Protein AF-A0A9D6XW25-F1 (afdb_monomer_lite)

pLDDT: mean 75.16, std 17.28, range [39.69, 95.62]

Secondary structure (DSSP, 8-state):
----PPPP-----HHHHHHHHHHHHHTT--HHHHHHHHHHHHHSPPPTTSPPPTTS---------SS-----HHHHHHHHHHHHS-HHHHHHHHTT--

Sequence (98 aa):
MTREINPFGLRMPPELRELLKREARLNGRSLNAELVARLRTGSDPPDANDPPPRGMRLRTTAVQPRNGWVPTDAERAMLTVFRKLPPEKQLALLTLFE

Structure (mmCIF, N/CA/C/O backbone):
data_AF-A0A9D6XW25-F1
#
_entry.id   AF-A0A9D6XW25-F1
#
loop_
_atom_site.group_PDB
_atom_site.id
_atom_site.type_symbol
_atom_site.label_atom_id
_atom_site.label_alt_id
_atom_site.label_comp_id
_atom_site.label_asym_id
_atom_site.label_entity_id
_atom_site.label_seq_id
_atom_site.pdbx_PDB_ins_code
_atom_site.Cartn_x
_atom_site.Cartn_y
_atom_site.Cartn_z
_atom_site.occupancy
_atom_site.B_iso_or_equiv
_atom_site.auth_seq_id
_atom_site.auth_comp_id
_atom_site.auth_asym_id
_atom_site.auth_atom_id
_atom_site.pdbx_PDB_model_num
ATOM 1 N N . MET A 1 1 ? -7.671 -21.144 19.624 1.00 39.69 1 MET A N 1
ATOM 2 C CA . MET A 1 1 ? -6.386 -20.603 20.116 1.00 39.69 1 MET A CA 1
ATOM 3 C C . MET A 1 1 ? -6.092 -19.303 19.370 1.00 39.69 1 MET A C 1
ATOM 5 O O . MET A 1 1 ? -5.498 -19.334 18.298 1.00 39.69 1 MET A O 1
ATOM 9 N N . THR A 1 2 ? -6.591 -18.170 19.862 1.00 54.84 2 THR A N 1
ATOM 10 C CA . THR A 1 2 ? -6.236 -16.835 19.353 1.00 54.84 2 THR A CA 1
ATOM 11 C C . THR A 1 2 ? -4.780 -16.575 19.717 1.00 54.84 2 THR A C 1
ATOM 13 O O . THR A 1 2 ? -4.465 -16.449 20.894 1.00 54.84 2 THR A O 1
ATOM 16 N N . ARG A 1 3 ? -3.870 -16.581 18.735 1.00 62.81 3 ARG A N 1
ATOM 17 C CA . ARG A 1 3 ? -2.469 -16.213 18.984 1.00 62.81 3 ARG A CA 1
ATOM 18 C C . ARG A 1 3 ? -2.462 -14.768 19.483 1.00 62.81 3 ARG A C 1
ATOM 20 O O . ARG A 1 3 ? -2.937 -13.887 18.769 1.00 62.81 3 ARG A O 1
ATOM 27 N N . GLU A 1 4 ? -1.972 -14.538 20.696 1.00 72.06 4 GLU A N 1
ATOM 28 C CA . GLU A 1 4 ? -1.750 -13.192 21.221 1.00 72.06 4 GLU A CA 1
ATOM 29 C C . GLU A 1 4 ? -0.612 -12.554 20.423 1.00 72.06 4 GLU A C 1
ATOM 31 O O . GLU A 1 4 ? 0.569 -12.803 20.649 1.00 72.06 4 GLU A O 1
ATOM 36 N N . ILE A 1 5 ? -0.977 -11.796 19.391 1.00 76.06 5 ILE A N 1
ATOM 37 C CA . ILE A 1 5 ? -0.022 -11.036 18.591 1.00 76.06 5 ILE A CA 1
ATOM 38 C C . ILE A 1 5 ? 0.258 -9.743 19.353 1.00 76.06 5 ILE A C 1
ATOM 40 O O . ILE A 1 5 ? -0.652 -8.939 19.559 1.00 76.06 5 ILE A O 1
ATOM 44 N N . ASN A 1 6 ? 1.514 -9.544 19.758 1.00 80.06 6 ASN A N 1
ATOM 45 C CA . ASN A 1 6 ? 1.934 -8.320 20.432 1.00 80.06 6 ASN A CA 1
ATOM 46 C C . ASN A 1 6 ? 1.668 -7.097 19.523 1.00 80.06 6 ASN A C 1
ATOM 48 O O . ASN A 1 6 ? 2.074 -7.123 18.354 1.00 80.06 6 ASN A O 1
ATOM 52 N N . PRO A 1 7 ? 0.997 -6.034 20.008 1.00 83.81 7 PRO A N 1
ATOM 53 C CA . PRO A 1 7 ? 0.747 -4.841 19.209 1.00 83.81 7 PRO A CA 1
ATOM 54 C C . PRO A 1 7 ? 2.043 -4.204 18.696 1.00 83.81 7 PRO A C 1
ATOM 56 O O . PRO A 1 7 ? 2.978 -3.953 19.454 1.00 83.81 7 PRO A O 1
ATOM 59 N N . PHE A 1 8 ? 2.084 -3.890 17.400 1.00 85.75 8 PHE A N 1
ATOM 60 C CA . PHE A 1 8 ? 3.211 -3.189 16.792 1.00 85.75 8 PHE A CA 1
ATOM 61 C C . PHE A 1 8 ? 2.972 -1.673 16.795 1.00 85.75 8 PHE A C 1
ATOM 63 O O . PHE A 1 8 ? 2.028 -1.175 16.175 1.00 85.75 8 PHE A O 1
ATOM 70 N N . GLY A 1 9 ? 3.832 -0.925 17.490 1.00 87.50 9 GLY A N 1
ATOM 71 C CA . GLY A 1 9 ? 3.772 0.536 17.548 1.00 87.50 9 GLY A CA 1
ATOM 72 C C . GLY A 1 9 ? 4.296 1.186 16.267 1.00 87.50 9 GLY A C 1
ATOM 73 O O . GLY A 1 9 ? 5.488 1.457 16.151 1.00 87.50 9 GLY A O 1
ATOM 74 N N . LEU A 1 10 ? 3.409 1.469 15.311 1.00 89.81 10 LEU A N 1
ATOM 75 C CA . LEU A 1 10 ? 3.773 2.109 14.045 1.00 89.81 10 LEU A CA 1
ATOM 76 C C . LEU A 1 10 ? 3.717 3.643 14.146 1.00 89.81 10 LEU A C 1
ATOM 78 O O . LEU A 1 10 ? 2.671 4.220 14.453 1.00 89.81 10 LEU A O 1
ATOM 82 N N . ARG A 1 11 ? 4.827 4.321 13.831 1.00 92.94 11 ARG A N 1
ATOM 83 C CA . ARG A 1 11 ? 4.865 5.786 13.689 1.00 92.94 11 ARG A CA 1
ATOM 84 C C . ARG A 1 11 ? 4.425 6.166 12.279 1.00 92.94 11 ARG A C 1
ATOM 86 O O . ARG A 1 11 ? 5.094 5.813 11.315 1.00 92.94 11 ARG A O 1
ATOM 93 N N . MET A 1 12 ? 3.312 6.885 12.163 1.00 90.62 12 MET A N 1
ATOM 94 C CA . MET A 1 12 ? 2.779 7.342 10.876 1.00 90.62 12 MET A CA 1
ATOM 95 C C . MET A 1 12 ? 2.511 8.846 10.895 1.00 90.62 12 MET A C 1
ATOM 97 O O . MET A 1 12 ? 1.992 9.343 11.900 1.00 90.62 12 MET A O 1
ATOM 101 N N . PRO A 1 13 ? 2.772 9.554 9.780 1.00 95.62 13 PRO A N 1
ATOM 102 C CA . PRO A 1 13 ? 2.232 10.889 9.564 1.00 95.62 13 PRO A CA 1
ATOM 103 C C . PRO A 1 13 ? 0.698 10.891 9.704 1.00 95.62 13 PRO A C 1
ATOM 105 O O . PRO A 1 13 ? 0.043 9.923 9.296 1.00 95.62 13 PRO A O 1
ATOM 108 N N . PRO A 1 14 ? 0.102 11.960 10.260 1.00 92.12 14 PRO A N 1
ATOM 109 C CA . PRO A 1 14 ? -1.333 12.004 10.542 1.00 92.12 14 PRO A CA 1
ATOM 110 C C . PRO A 1 14 ? -2.180 11.904 9.267 1.00 92.12 14 PRO A C 1
ATOM 112 O O . PRO A 1 14 ? -3.178 11.185 9.246 1.00 92.12 14 PRO A O 1
ATOM 115 N N . GLU A 1 15 ? -1.742 12.543 8.184 1.00 94.06 15 GLU A N 1
ATOM 116 C CA . GLU A 1 15 ? -2.434 12.529 6.891 1.00 94.06 15 GLU A CA 1
ATOM 117 C C . GLU A 1 15 ? -2.543 11.114 6.310 1.00 94.06 15 GLU A C 1
ATOM 119 O O . GLU A 1 15 ? -3.621 10.684 5.890 1.00 94.06 15 GLU A O 1
ATOM 124 N N . LEU A 1 16 ? -1.444 10.354 6.368 1.00 92.12 16 LEU A N 1
ATOM 125 C CA . LEU A 1 16 ? -1.395 8.972 5.895 1.00 92.12 16 LEU A CA 1
ATOM 126 C C . LEU A 1 16 ? -2.324 8.071 6.714 1.00 92.12 16 LEU A C 1
ATOM 128 O O . LEU A 1 16 ? -3.045 7.242 6.158 1.00 92.12 16 LEU A O 1
ATOM 132 N N . ARG A 1 17 ? -2.350 8.252 8.039 1.00 92.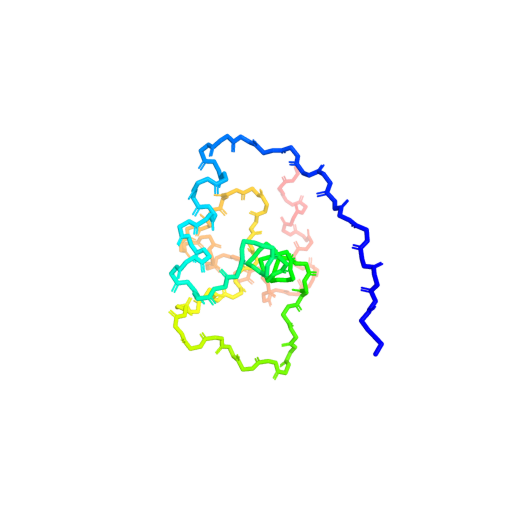44 17 ARG A N 1
ATOM 133 C CA . ARG A 1 17 ? -3.237 7.484 8.919 1.00 92.44 17 ARG A CA 1
ATOM 134 C C . ARG A 1 17 ? -4.710 7.717 8.579 1.00 92.44 17 ARG A C 1
ATOM 136 O O . ARG A 1 17 ? -5.482 6.760 8.567 1.00 92.44 17 ARG A O 1
ATOM 143 N N . GLU A 1 18 ? -5.107 8.959 8.315 1.00 95.19 18 GLU A N 1
ATOM 144 C CA . GLU A 1 18 ? -6.495 9.287 7.966 1.00 95.19 18 GLU A CA 1
ATOM 145 C C . GLU A 1 18 ? -6.889 8.795 6.571 1.00 95.19 18 GLU A C 1
ATOM 147 O O . GLU A 1 18 ? -8.021 8.351 6.365 1.00 95.19 18 GLU A O 1
ATOM 152 N N . LEU A 1 19 ? -5.960 8.811 5.615 1.00 93.19 19 LEU A N 1
ATOM 153 C CA . LEU A 1 19 ? -6.162 8.191 4.307 1.00 93.19 19 LEU A CA 1
ATOM 154 C C . LEU A 1 19 ? -6.429 6.683 4.453 1.00 93.19 19 LEU A C 1
ATOM 156 O O . LEU A 1 19 ? -7.477 6.207 4.021 1.00 93.19 19 LEU A O 1
ATOM 160 N N . LEU A 1 20 ? -5.571 5.968 5.186 1.00 92.81 20 LEU A N 1
ATOM 161 C CA . LEU A 1 20 ? -5.724 4.528 5.413 1.00 92.81 20 LEU A CA 1
ATOM 162 C C . LEU A 1 20 ? -7.001 4.176 6.185 1.00 92.81 20 LEU A C 1
ATOM 164 O O . LEU A 1 20 ? -7.644 3.170 5.897 1.00 92.81 20 LEU A O 1
ATOM 168 N N . LYS A 1 21 ? -7.410 5.002 7.157 1.00 93.94 21 LYS A N 1
ATOM 169 C CA . LYS A 1 21 ? -8.690 4.815 7.862 1.00 93.94 21 LYS A CA 1
ATOM 170 C C . LYS A 1 21 ? -9.884 4.939 6.923 1.00 93.94 21 LYS A C 1
ATOM 172 O O . LYS A 1 21 ? -10.832 4.167 7.059 1.00 93.94 21 LYS A O 1
ATOM 177 N N . ARG A 1 22 ? -9.867 5.916 6.011 1.00 94.94 22 ARG A N 1
ATOM 178 C CA . ARG A 1 22 ? -10.936 6.090 5.018 1.00 94.94 22 ARG A CA 1
ATOM 179 C C . ARG A 1 22 ? -11.022 4.876 4.106 1.00 94.94 22 ARG A C 1
ATOM 181 O O . ARG A 1 22 ? -12.102 4.320 3.956 1.00 94.94 22 ARG A O 1
ATOM 188 N N . GLU A 1 23 ? -9.893 4.417 3.586 1.00 92.31 23 GLU A N 1
ATOM 189 C CA . GLU A 1 23 ? -9.837 3.237 2.720 1.00 92.31 23 GLU A CA 1
ATOM 190 C C . GLU A 1 23 ? -10.270 1.959 3.448 1.00 92.31 23 GLU A C 1
ATOM 192 O O . GLU A 1 23 ? -11.072 1.196 2.919 1.00 92.31 23 GLU A O 1
ATOM 197 N N . ALA A 1 24 ? -9.841 1.763 4.698 1.00 93.25 24 ALA A N 1
ATOM 198 C CA . ALA A 1 24 ? -10.279 0.634 5.514 1.00 93.25 24 ALA A CA 1
ATOM 199 C C . ALA A 1 24 ? -11.807 0.620 5.698 1.00 93.25 24 ALA A C 1
ATOM 201 O O . ALA A 1 24 ? -12.434 -0.427 5.546 1.00 93.25 24 ALA A O 1
ATOM 202 N N . ARG A 1 25 ? -12.424 1.787 5.950 1.00 93.38 25 ARG A N 1
ATOM 203 C CA . ARG A 1 25 ? -13.890 1.920 6.036 1.00 93.38 25 ARG A CA 1
ATOM 204 C C . ARG A 1 25 ? -14.578 1.588 4.715 1.00 93.38 25 ARG A C 1
ATOM 206 O O . ARG A 1 25 ? -15.561 0.857 4.737 1.00 93.38 25 ARG A O 1
ATOM 213 N N . LEU A 1 26 ? -14.060 2.089 3.591 1.00 92.56 26 LEU A N 1
ATOM 214 C CA . LEU A 1 26 ? -14.595 1.786 2.257 1.00 92.56 26 LEU A CA 1
ATOM 215 C C . LEU A 1 26 ? -14.532 0.285 1.947 1.00 92.56 26 LEU A C 1
ATOM 217 O O . LEU A 1 26 ? -15.467 -0.264 1.374 1.00 92.56 26 LEU A O 1
ATOM 221 N N . ASN A 1 27 ? -13.472 -0.386 2.397 1.00 89.50 27 ASN A N 1
ATOM 222 C CA . ASN A 1 27 ? -13.280 -1.823 2.217 1.00 89.50 27 ASN A CA 1
ATOM 223 C C . ASN A 1 27 ? -13.988 -2.679 3.285 1.00 89.50 27 ASN A C 1
ATOM 225 O O . ASN A 1 27 ? -13.854 -3.903 3.262 1.00 89.50 27 ASN A O 1
ATOM 229 N N . GLY A 1 28 ? -14.697 -2.071 4.246 1.00 92.75 28 GLY A N 1
ATOM 230 C CA . GLY A 1 28 ? -15.358 -2.785 5.344 1.00 92.75 28 GLY A CA 1
ATOM 231 C C . GLY A 1 28 ? -14.391 -3.517 6.285 1.00 92.75 28 GLY A C 1
ATOM 232 O O . GLY A 1 28 ? -14.757 -4.517 6.900 1.00 92.75 28 GLY A O 1
ATOM 233 N N . ARG A 1 29 ? -13.139 -3.057 6.381 1.00 91.19 29 ARG A N 1
ATOM 234 C CA . ARG A 1 29 ? -12.061 -3.679 7.162 1.00 91.19 29 ARG A CA 1
ATOM 235 C C . ARG A 1 29 ? -11.643 -2.798 8.336 1.00 91.19 29 ARG A C 1
ATOM 237 O O . ARG A 1 29 ? -11.776 -1.576 8.314 1.00 91.19 29 ARG A O 1
ATOM 244 N N . SER A 1 30 ? -11.076 -3.419 9.372 1.00 93.75 30 SER A N 1
ATOM 245 C CA . SER A 1 30 ? -10.349 -2.662 10.394 1.00 93.75 30 SER A CA 1
ATOM 246 C C . SER A 1 30 ? -9.068 -2.078 9.794 1.00 93.75 30 SER A C 1
ATOM 248 O O . SER A 1 30 ? -8.501 -2.636 8.854 1.00 93.75 30 SER A O 1
ATOM 250 N N . LEU A 1 31 ? -8.573 -0.975 10.363 1.00 91.12 31 LEU A N 1
ATOM 251 C CA . LEU A 1 31 ? -7.323 -0.354 9.909 1.00 91.12 31 LEU A CA 1
ATOM 252 C C . LEU A 1 31 ? -6.155 -1.357 9.897 1.00 91.12 31 LEU A C 1
ATOM 254 O O . LEU A 1 31 ? -5.353 -1.361 8.970 1.00 91.12 31 LEU A O 1
ATOM 258 N N . ASN A 1 32 ? -6.089 -2.234 10.905 1.00 91.44 32 ASN A N 1
ATOM 259 C CA . ASN A 1 32 ? -5.063 -3.269 10.984 1.00 91.44 32 ASN A CA 1
ATOM 260 C C . ASN A 1 32 ? -5.218 -4.319 9.870 1.00 91.44 32 ASN A C 1
ATOM 262 O O . ASN A 1 32 ? -4.239 -4.690 9.234 1.00 91.44 32 ASN A O 1
ATOM 266 N N . ALA A 1 33 ? -6.447 -4.769 9.595 1.00 88.00 33 ALA A N 1
ATOM 267 C CA . ALA A 1 33 ? -6.707 -5.734 8.526 1.00 88.00 33 ALA A CA 1
ATOM 268 C C . ALA A 1 33 ? -6.380 -5.162 7.136 1.00 88.00 33 ALA A C 1
ATOM 270 O O . ALA A 1 33 ? -5.833 -5.872 6.297 1.00 88.00 33 ALA A O 1
ATOM 271 N N . GLU A 1 34 ? -6.665 -3.879 6.905 1.00 92.19 34 GLU A N 1
ATOM 272 C CA . GLU A 1 34 ? -6.317 -3.190 5.658 1.00 92.19 34 GLU A CA 1
ATOM 273 C C . GLU A 1 34 ? -4.797 -3.051 5.487 1.00 92.19 34 GLU A C 1
ATOM 275 O O . GLU A 1 34 ? -4.270 -3.330 4.410 1.00 92.19 34 GLU A O 1
ATOM 280 N N . LEU A 1 35 ? -4.075 -2.693 6.555 1.00 91.56 35 LEU A N 1
ATOM 281 C CA . LEU A 1 35 ? -2.609 -2.642 6.545 1.00 91.56 35 LEU A CA 1
ATOM 282 C C . LEU A 1 35 ? -1.998 -4.006 6.213 1.00 91.56 35 LEU A C 1
ATOM 284 O O . LEU A 1 35 ? -1.148 -4.098 5.331 1.00 91.56 35 LEU A O 1
ATOM 288 N N . VAL A 1 36 ? -2.457 -5.072 6.873 1.00 89.56 36 VAL A N 1
ATOM 289 C CA . VAL A 1 36 ? -1.976 -6.435 6.608 1.00 89.56 36 VAL A CA 1
ATOM 290 C C . VAL A 1 36 ? -2.275 -6.854 5.167 1.00 89.56 36 VAL A C 1
ATOM 292 O O . VAL A 1 36 ? -1.403 -7.420 4.514 1.00 89.56 36 VAL A O 1
ATOM 295 N N . ALA A 1 37 ? -3.471 -6.555 4.649 1.00 88.12 37 ALA A N 1
ATOM 296 C CA . ALA A 1 37 ? -3.833 -6.874 3.270 1.00 88.12 37 ALA A CA 1
ATOM 297 C C . ALA A 1 37 ? -2.901 -6.184 2.262 1.00 88.12 37 ALA A C 1
ATOM 299 O O . ALA A 1 37 ? -2.361 -6.848 1.382 1.00 88.12 37 ALA A O 1
ATOM 300 N N . ARG A 1 38 ? -2.648 -4.879 2.429 1.00 88.12 38 ARG A N 1
ATOM 301 C CA . ARG A 1 38 ? -1.738 -4.115 1.557 1.00 88.12 38 ARG A CA 1
ATOM 302 C C . ARG A 1 38 ? -0.309 -4.629 1.604 1.00 88.12 38 ARG A C 1
ATOM 304 O O . ARG A 1 38 ? 0.331 -4.746 0.563 1.00 88.12 38 ARG A O 1
ATOM 311 N N . LEU A 1 39 ? 0.184 -4.931 2.804 1.00 88.69 39 LEU A N 1
ATOM 312 C CA . LEU A 1 39 ? 1.533 -5.457 2.982 1.00 88.69 39 LEU A CA 1
ATOM 313 C C . LEU A 1 39 ? 1.684 -6.829 2.320 1.00 88.69 39 LEU A C 1
ATOM 315 O O . LEU A 1 39 ? 2.706 -7.062 1.684 1.00 88.69 39 LEU A O 1
ATOM 319 N N . ARG A 1 40 ? 0.666 -7.697 2.389 1.00 86.31 40 ARG A N 1
ATOM 320 C CA . ARG A 1 40 ? 0.662 -8.980 1.668 1.00 86.31 40 ARG A CA 1
ATOM 321 C C . ARG A 1 40 ? 0.686 -8.783 0.158 1.00 86.31 40 ARG A C 1
ATOM 323 O O . ARG A 1 40 ? 1.583 -9.296 -0.490 1.00 86.31 40 ARG A O 1
ATOM 330 N N . THR A 1 41 ? -0.191 -7.940 -0.392 1.00 81.81 41 THR A N 1
ATOM 331 C CA . THR A 1 41 ? -0.202 -7.653 -1.839 1.00 81.81 41 THR A CA 1
ATOM 332 C C . THR A 1 41 ? 1.131 -7.097 -2.351 1.00 81.81 41 THR A C 1
ATOM 334 O O . THR A 1 41 ? 1.496 -7.348 -3.493 1.00 81.81 41 THR A O 1
ATOM 337 N N . GLY A 1 42 ? 1.854 -6.323 -1.536 1.00 74.50 42 GLY A N 1
ATOM 338 C CA . GLY A 1 42 ? 3.169 -5.797 -1.908 1.00 74.50 42 GLY A CA 1
ATOM 339 C C . GLY A 1 42 ? 4.335 -6.775 -1.720 1.00 74.50 42 GLY A C 1
ATOM 340 O O . GLY A 1 42 ? 5.389 -6.548 -2.308 1.00 74.50 42 GLY A O 1
ATOM 341 N N . SER A 1 43 ? 4.170 -7.818 -0.898 1.00 65.56 43 SER A N 1
ATOM 342 C CA . SER A 1 43 ? 5.255 -8.737 -0.506 1.00 65.56 43 SER A CA 1
ATOM 343 C C . SER A 1 43 ? 5.149 -10.110 -1.159 1.00 65.56 43 SER A C 1
ATOM 345 O O . SER A 1 43 ? 6.174 -10.754 -1.373 1.00 65.56 43 SER A O 1
ATOM 347 N N . ASP A 1 44 ? 3.935 -10.554 -1.480 1.00 54.94 44 ASP A N 1
ATOM 348 C CA . ASP A 1 44 ? 3.719 -11.815 -2.169 1.00 54.94 44 ASP A CA 1
ATOM 349 C C . ASP A 1 44 ? 3.961 -11.596 -3.675 1.00 54.94 44 ASP A C 1
ATOM 351 O O . ASP A 1 44 ? 3.301 -10.747 -4.289 1.00 54.94 44 ASP A O 1
ATOM 355 N N . PRO A 1 45 ? 4.907 -12.318 -4.311 1.00 55.25 45 PRO A N 1
ATOM 356 C CA . PRO A 1 45 ? 4.899 -12.419 -5.764 1.00 55.25 45 PRO A CA 1
ATOM 357 C C . PRO A 1 45 ? 3.533 -12.986 -6.184 1.00 55.25 45 PRO A C 1
ATOM 359 O O . PRO A 1 45 ? 3.005 -13.837 -5.468 1.00 55.25 45 PRO A O 1
ATOM 362 N N . PRO A 1 46 ? 2.935 -12.519 -7.298 1.00 54.94 46 PRO A N 1
ATOM 363 C CA . PRO A 1 46 ? 1.616 -12.984 -7.708 1.00 54.94 46 PRO A CA 1
ATOM 364 C C . PRO A 1 46 ? 1.636 -14.510 -7.799 1.00 54.94 46 PRO A C 1
ATOM 366 O O . PRO A 1 46 ? 2.414 -15.069 -8.577 1.00 54.94 46 PRO A O 1
ATOM 369 N N . ASP A 1 47 ? 0.827 -15.168 -6.968 1.00 55.84 47 ASP A N 1
ATOM 370 C CA . ASP A 1 47 ? 0.701 -16.616 -7.002 1.00 55.84 47 ASP A CA 1
ATOM 371 C C . ASP A 1 47 ? 0.157 -16.988 -8.385 1.00 55.84 47 ASP A C 1
ATOM 373 O O . ASP A 1 47 ? -0.848 -16.439 -8.843 1.00 55.84 47 ASP A O 1
ATOM 377 N N . ALA A 1 48 ? 0.852 -17.878 -9.096 1.00 58.38 48 ALA A N 1
ATOM 378 C CA . ALA A 1 48 ? 0.533 -18.213 -10.485 1.00 58.38 48 ALA A CA 1
ATOM 379 C C . ALA A 1 48 ? -0.869 -18.835 -10.641 1.00 58.38 48 ALA A C 1
ATOM 381 O O . ALA A 1 48 ? -1.376 -18.936 -11.758 1.00 58.38 48 ALA A O 1
ATOM 382 N N . ASN A 1 49 ? -1.482 -19.250 -9.527 1.00 57.97 49 ASN A N 1
ATOM 383 C CA . ASN A 1 49 ? -2.800 -19.873 -9.472 1.00 57.97 49 ASN A CA 1
ATOM 384 C C . ASN A 1 49 ? -3.921 -18.933 -9.002 1.00 57.97 49 ASN A C 1
ATOM 386 O O . ASN A 1 49 ? -5.08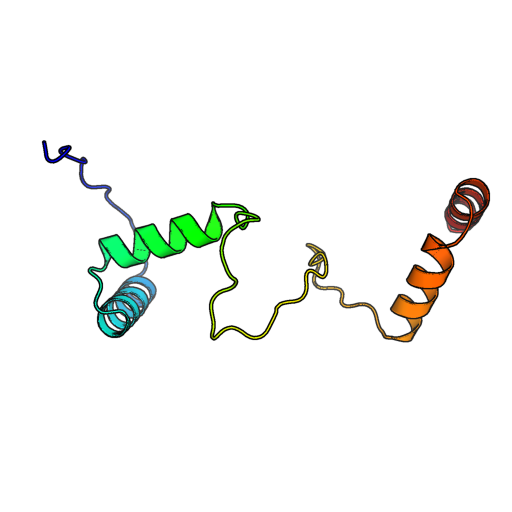4 -19.339 -9.038 1.00 57.97 49 ASN A O 1
ATOM 390 N N . ASP A 1 50 ? -3.617 -17.701 -8.579 1.00 53.62 50 ASP A N 1
ATOM 391 C CA . ASP A 1 50 ? -4.664 -16.757 -8.195 1.00 53.62 50 ASP A CA 1
ATOM 392 C C . ASP A 1 50 ? -5.358 -16.198 -9.449 1.00 53.62 50 ASP A C 1
ATOM 394 O O . ASP A 1 50 ? -4.700 -15.644 -10.340 1.00 53.62 50 ASP A O 1
ATOM 398 N N . PRO A 1 51 ? -6.698 -16.300 -9.559 1.00 51.56 51 PRO A N 1
ATOM 399 C CA . PRO A 1 51 ? -7.411 -15.649 -10.643 1.00 51.56 51 PRO A CA 1
ATOM 400 C C . PRO A 1 51 ? -7.193 -14.132 -10.528 1.00 51.56 51 PRO A C 1
ATOM 402 O O . PRO A 1 51 ? -7.379 -13.566 -9.446 1.00 51.56 51 PRO A O 1
ATOM 405 N N . PRO A 1 52 ? -6.813 -13.445 -11.622 1.00 52.38 52 PRO A N 1
ATOM 406 C CA . PRO A 1 52 ? -6.493 -12.027 -11.567 1.00 52.38 52 PRO A CA 1
ATOM 407 C C . PRO A 1 52 ? -7.691 -11.245 -11.006 1.00 52.38 52 PRO A C 1
ATOM 409 O O . PRO A 1 52 ? -8.833 -11.521 -11.397 1.00 52.38 52 PRO A O 1
ATOM 412 N N . PRO A 1 53 ? -7.469 -10.269 -10.103 1.00 54.03 53 PRO A N 1
ATOM 413 C CA . PRO A 1 53 ? -8.552 -9.518 -9.489 1.00 54.03 53 PRO A CA 1
ATOM 414 C C . PRO A 1 53 ? -9.414 -8.865 -10.574 1.00 54.03 53 PRO A C 1
ATOM 416 O O . PRO A 1 53 ? -8.955 -8.012 -11.340 1.00 54.03 53 PRO A O 1
ATOM 419 N N . ARG A 1 54 ? -10.686 -9.282 -10.644 1.00 57.22 54 ARG A N 1
ATOM 420 C CA . ARG A 1 54 ? -11.698 -8.709 -11.540 1.00 57.22 54 ARG A CA 1
ATOM 421 C C . ARG A 1 54 ? -11.940 -7.258 -11.133 1.00 57.22 54 ARG A C 1
ATOM 423 O O . ARG A 1 54 ? -12.714 -6.989 -10.223 1.00 57.22 54 ARG A O 1
ATOM 430 N N . GLY A 1 55 ? -11.259 -6.331 -11.797 1.00 48.62 55 GLY A N 1
ATOM 431 C CA . GLY A 1 55 ? -11.489 -4.898 -11.610 1.00 48.62 55 GLY A CA 1
ATOM 432 C C . GLY A 1 55 ? -10.288 -3.994 -11.856 1.00 48.62 55 GLY A C 1
ATOM 433 O O . GLY A 1 55 ? -10.482 -2.802 -12.062 1.00 48.62 55 GLY A O 1
ATOM 434 N N . MET A 1 56 ? -9.064 -4.523 -11.914 1.00 46.50 56 MET A N 1
ATOM 435 C CA . MET A 1 56 ? -7.895 -3.711 -12.254 1.00 46.50 56 MET A CA 1
ATOM 436 C C . MET A 1 56 ? -7.464 -4.050 -13.674 1.00 46.50 56 MET A C 1
ATOM 438 O O . MET A 1 56 ? -7.048 -5.174 -13.950 1.00 46.50 56 MET A O 1
ATOM 442 N N . ARG A 1 57 ? -7.607 -3.082 -14.590 1.00 44.75 57 ARG A N 1
ATOM 443 C CA . ARG A 1 57 ? -7.073 -3.175 -15.953 1.00 44.75 57 ARG A CA 1
ATOM 444 C C . ARG A 1 57 ? -5.684 -3.799 -15.901 1.00 44.75 57 ARG A C 1
ATOM 446 O O . ARG A 1 57 ? -4.828 -3.296 -15.176 1.00 44.75 57 ARG A O 1
ATOM 453 N N . LEU A 1 58 ? -5.515 -4.882 -16.658 1.00 43.19 58 LEU A N 1
ATOM 454 C CA . LEU A 1 58 ? -4.271 -5.612 -16.855 1.00 43.19 58 LEU A CA 1
ATOM 455 C C . LEU A 1 58 ? -3.107 -4.620 -16.932 1.00 43.19 58 LEU A C 1
ATOM 457 O O . LEU A 1 58 ? -2.876 -3.994 -17.967 1.00 43.19 58 LEU A O 1
ATOM 461 N N . ARG A 1 59 ? -2.352 -4.485 -15.838 1.00 44.53 59 ARG A N 1
ATOM 462 C CA . ARG A 1 59 ? -0.956 -4.083 -15.945 1.00 44.53 59 ARG A CA 1
ATOM 463 C C . ARG A 1 59 ? -0.268 -5.298 -16.536 1.00 44.53 59 ARG A C 1
ATOM 465 O O . ARG A 1 59 ? 0.227 -6.158 -15.818 1.00 44.53 59 ARG A O 1
ATOM 472 N N . THR A 1 60 ? -0.344 -5.404 -17.860 1.00 43.00 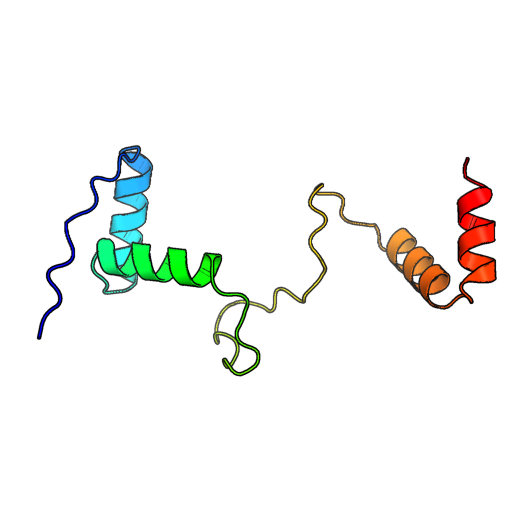60 THR A N 1
ATOM 473 C CA . THR A 1 60 ? 0.515 -6.279 -18.645 1.00 43.00 60 THR A CA 1
ATOM 474 C C . THR A 1 60 ? 1.920 -6.153 -18.089 1.00 43.00 60 THR A C 1
ATOM 476 O O . THR A 1 60 ? 2.410 -5.038 -17.891 1.00 43.00 60 THR A O 1
ATOM 479 N N . THR A 1 61 ? 2.519 -7.301 -17.807 1.00 43.06 61 THR A N 1
ATOM 480 C CA . THR A 1 61 ? 3.881 -7.526 -17.336 1.00 43.06 61 THR A CA 1
ATOM 481 C C . THR A 1 61 ? 4.902 -6.977 -18.335 1.00 43.06 61 THR A C 1
ATOM 483 O O . THR A 1 61 ? 5.637 -7.712 -18.985 1.00 43.06 61 THR A O 1
ATOM 486 N N . ALA A 1 62 ? 4.945 -5.662 -18.494 1.00 41.28 62 ALA A N 1
ATOM 487 C CA . ALA A 1 62 ? 6.141 -4.980 -18.920 1.00 41.28 62 ALA A CA 1
ATOM 488 C C . ALA A 1 62 ? 6.973 -4.840 -17.652 1.00 41.28 62 ALA A C 1
ATOM 490 O O . ALA A 1 62 ? 6.565 -4.137 -16.724 1.00 41.28 62 ALA A O 1
ATOM 491 N N . VAL A 1 63 ? 8.094 -5.564 -17.608 1.00 49.25 63 VAL A N 1
ATOM 492 C CA . VAL A 1 63 ? 9.240 -5.270 -16.743 1.00 49.25 63 VAL A CA 1
ATOM 493 C C . VAL A 1 63 ? 9.317 -3.755 -16.603 1.00 49.25 63 VAL A C 1
ATOM 495 O O . VAL A 1 63 ? 9.610 -3.063 -17.574 1.00 49.25 63 VAL A O 1
ATOM 498 N N . GLN A 1 64 ? 8.922 -3.234 -15.444 1.00 48.34 64 GLN A N 1
ATOM 499 C CA . GLN A 1 64 ? 8.965 -1.803 -15.192 1.00 48.34 64 GLN A CA 1
ATOM 500 C C . GLN A 1 64 ? 10.455 -1.491 -15.013 1.00 48.34 64 GLN A C 1
ATOM 502 O O . GLN A 1 64 ? 11.053 -2.021 -14.071 1.00 48.34 64 GLN A O 1
ATOM 507 N N . PRO A 1 65 ? 11.104 -0.734 -15.916 1.00 45.66 65 PRO A N 1
ATOM 508 C CA . PRO A 1 65 ? 12.491 -0.372 -15.695 1.00 45.66 65 PRO A CA 1
ATOM 509 C C . PRO A 1 65 ? 12.545 0.468 -14.414 1.00 45.66 65 PRO A C 1
ATOM 511 O O . PRO A 1 65 ? 11.748 1.386 -14.227 1.00 45.66 65 PRO A O 1
ATOM 514 N N . ARG A 1 66 ? 13.464 0.129 -13.497 1.00 49.97 66 ARG A N 1
ATOM 515 C CA . ARG A 1 66 ? 13.649 0.852 -12.218 1.00 49.97 66 ARG A CA 1
ATOM 516 C C . ARG A 1 66 ? 13.983 2.337 -12.427 1.00 49.97 66 ARG A C 1
ATOM 518 O O . ARG A 1 66 ? 13.828 3.128 -11.505 1.00 49.97 66 ARG A O 1
ATOM 525 N N . ASN A 1 67 ? 14.359 2.705 -13.650 1.00 52.91 67 ASN A N 1
ATOM 526 C CA . ASN A 1 67 ? 14.503 4.070 -14.127 1.00 52.91 67 ASN A CA 1
ATOM 527 C C . ASN A 1 67 ? 13.321 4.314 -15.065 1.00 52.91 67 ASN A C 1
ATOM 529 O O . ASN A 1 67 ? 13.193 3.564 -16.026 1.00 52.91 67 ASN A O 1
ATOM 533 N N . GLY A 1 68 ? 12.465 5.303 -14.794 1.00 54.31 68 GLY A N 1
ATOM 534 C CA . GLY A 1 68 ? 11.190 5.573 -15.486 1.00 54.31 68 GLY A CA 1
ATOM 535 C C . GLY A 1 68 ? 11.258 5.919 -16.984 1.00 54.31 68 GLY A C 1
ATOM 536 O O . GLY A 1 68 ? 10.441 6.692 -17.473 1.00 54.31 68 GLY A O 1
ATOM 537 N N . TRP A 1 69 ? 12.222 5.373 -17.716 1.00 59.34 69 TRP A N 1
ATOM 538 C CA . TRP A 1 69 ? 12.330 5.432 -19.158 1.00 59.34 69 TRP A CA 1
ATOM 539 C C . TRP A 1 69 ? 11.303 4.495 -19.800 1.00 59.34 69 TRP A C 1
ATOM 541 O O . TRP A 1 69 ? 11.315 3.282 -19.587 1.00 59.34 69 TRP A O 1
ATOM 551 N N . VAL A 1 70 ? 10.394 5.068 -20.584 1.00 69.69 70 VAL A N 1
ATOM 552 C CA . VAL A 1 70 ? 9.431 4.327 -21.399 1.00 69.69 70 VAL A CA 1
ATOM 553 C C . VAL A 1 70 ? 9.937 4.386 -22.840 1.00 69.69 70 VAL A C 1
ATOM 555 O O . VAL A 1 70 ? 9.966 5.485 -23.393 1.00 69.69 70 VAL A O 1
ATOM 558 N N . PRO A 1 71 ? 10.330 3.254 -23.453 1.00 72.50 71 PRO A N 1
ATOM 559 C CA . PRO A 1 71 ? 10.803 3.267 -24.828 1.00 72.50 71 PRO A CA 1
ATOM 560 C C . PRO A 1 71 ? 9.671 3.685 -25.772 1.00 72.50 71 PRO A C 1
ATOM 562 O O . PRO A 1 71 ? 8.540 3.198 -25.649 1.00 72.50 71 PRO A O 1
ATOM 565 N N . THR A 1 72 ? 9.997 4.557 -26.718 1.00 83.06 72 THR A N 1
ATOM 566 C CA . THR A 1 72 ? 9.158 4.946 -27.855 1.00 83.06 72 THR A CA 1
ATOM 567 C C . THR A 1 72 ? 8.837 3.740 -28.746 1.00 83.06 72 THR A C 1
ATOM 569 O O . THR A 1 72 ? 9.491 2.694 -28.684 1.00 83.06 72 THR A O 1
ATOM 572 N N . ASP A 1 73 ? 7.826 3.859 -29.609 1.00 80.12 73 ASP A N 1
ATOM 573 C CA . ASP A 1 73 ? 7.408 2.750 -30.480 1.00 80.12 73 ASP A CA 1
ATOM 574 C C . ASP A 1 73 ? 8.516 2.297 -31.446 1.00 80.12 73 ASP A C 1
ATOM 576 O O . ASP A 1 73 ? 8.662 1.101 -31.709 1.00 80.12 73 ASP A O 1
ATOM 580 N N . ALA A 1 74 ? 9.363 3.228 -31.897 1.00 78.75 74 ALA A N 1
ATOM 581 C CA . ALA A 1 74 ? 10.540 2.912 -32.702 1.00 78.75 74 ALA A CA 1
ATOM 582 C C . ALA A 1 74 ? 11.578 2.102 -31.903 1.00 78.75 74 ALA A C 1
ATOM 584 O O . ALA A 1 74 ? 12.064 1.073 -32.374 1.00 78.75 74 ALA A O 1
ATOM 585 N N . GLU A 1 75 ? 11.872 2.501 -30.664 1.00 78.62 75 GLU A N 1
ATOM 586 C CA . GLU A 1 75 ? 12.813 1.791 -29.786 1.00 78.62 75 GLU A CA 1
ATOM 587 C C . GLU A 1 75 ? 12.320 0.383 -29.441 1.00 78.62 75 GLU A C 1
ATOM 589 O O . GLU A 1 75 ? 13.100 -0.571 -29.421 1.00 78.62 75 GLU A O 1
ATOM 594 N N . ARG A 1 76 ? 11.008 0.209 -29.260 1.00 82.12 76 ARG A N 1
ATOM 595 C CA . ARG A 1 76 ? 10.394 -1.113 -29.071 1.00 82.12 76 ARG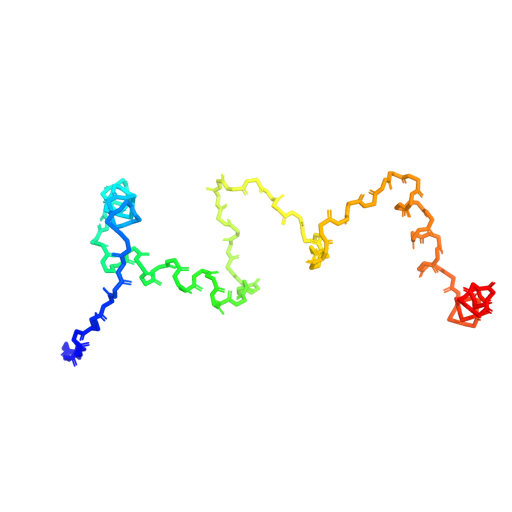 A CA 1
ATOM 596 C C . ARG A 1 76 ? 10.578 -2.017 -30.285 1.00 82.12 76 ARG A C 1
ATOM 598 O O . ARG A 1 76 ? 10.883 -3.203 -30.119 1.00 82.12 76 ARG A O 1
ATOM 605 N N . ALA A 1 77 ? 10.412 -1.480 -31.492 1.00 81.31 77 ALA A N 1
ATOM 606 C CA . ALA A 1 77 ? 10.642 -2.230 -32.721 1.00 81.31 77 ALA A CA 1
ATOM 607 C C . ALA A 1 77 ? 12.117 -2.651 -32.843 1.00 81.31 77 ALA A C 1
ATOM 609 O O . ALA A 1 77 ? 12.396 -3.823 -33.101 1.00 81.31 77 ALA A O 1
ATOM 610 N N . MET A 1 78 ? 13.056 -1.745 -32.551 1.00 81.94 78 MET A N 1
ATOM 611 C CA . MET A 1 78 ? 14.494 -2.047 -32.557 1.00 81.94 78 MET A CA 1
ATOM 612 C C . MET A 1 78 ? 14.868 -3.132 -31.540 1.00 81.94 78 MET A C 1
ATOM 614 O O . MET A 1 78 ? 15.550 -4.095 -31.889 1.00 81.94 78 MET A O 1
ATOM 618 N N . LEU A 1 79 ? 14.361 -3.045 -30.306 1.00 83.75 79 LEU A N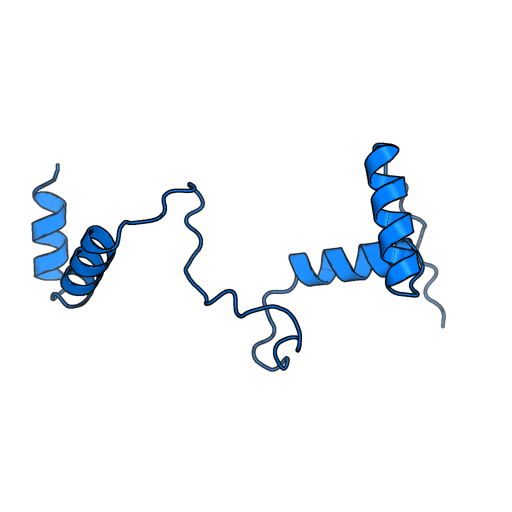 1
ATOM 619 C CA . LEU A 1 79 ? 14.582 -4.066 -29.275 1.00 83.75 79 LEU A CA 1
ATOM 620 C C . LEU A 1 79 ? 13.996 -5.424 -29.675 1.00 83.75 79 LEU A C 1
ATOM 622 O O . LEU A 1 79 ? 14.567 -6.472 -29.369 1.00 83.75 79 LEU A O 1
ATOM 626 N N . THR A 1 80 ? 12.867 -5.423 -30.381 1.00 85.44 80 THR A N 1
ATOM 627 C CA . THR A 1 80 ? 12.249 -6.654 -30.885 1.00 85.44 80 THR A CA 1
ATOM 628 C C . THR A 1 80 ? 13.123 -7.321 -31.941 1.00 85.44 80 THR A C 1
ATOM 630 O O . THR A 1 80 ? 13.289 -8.540 -31.915 1.00 85.44 80 THR A O 1
ATOM 633 N N . VAL A 1 81 ? 13.706 -6.537 -32.849 1.00 85.38 81 VAL A N 1
ATOM 634 C CA . VAL A 1 81 ? 14.649 -7.045 -33.852 1.00 85.38 81 VAL A CA 1
ATOM 635 C C . VAL A 1 81 ? 15.914 -7.565 -33.175 1.00 85.38 81 VAL A C 1
ATOM 637 O O . VAL A 1 81 ? 16.314 -8.696 -33.438 1.00 85.38 81 VAL A O 1
ATOM 640 N N . PHE A 1 82 ? 16.487 -6.801 -32.241 1.00 84.56 82 PHE A N 1
ATOM 641 C CA . PHE A 1 82 ? 17.685 -7.191 -31.499 1.00 84.56 82 PHE A CA 1
ATOM 642 C C . PHE A 1 82 ? 17.516 -8.549 -30.807 1.00 84.56 82 PHE A C 1
ATOM 644 O O . PHE A 1 82 ? 18.341 -9.444 -30.975 1.00 84.56 82 PHE A O 1
ATOM 651 N N . ARG A 1 83 ? 16.394 -8.757 -30.109 1.00 84.81 83 ARG A N 1
ATOM 652 C CA . ARG A 1 83 ? 16.100 -10.013 -29.396 1.00 84.81 83 ARG A CA 1
ATOM 653 C C . ARG A 1 83 ? 15.912 -11.226 -30.311 1.00 84.81 83 ARG A C 1
ATOM 655 O O . ARG A 1 83 ? 16.018 -12.348 -29.830 1.00 84.81 83 ARG A O 1
ATOM 662 N N . LYS A 1 84 ? 15.620 -11.016 -31.597 1.00 85.25 84 LYS A N 1
AT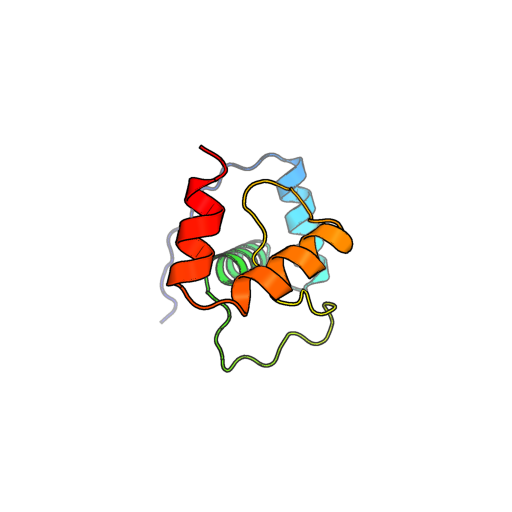OM 663 C CA . LYS A 1 84 ? 15.496 -12.085 -32.601 1.00 85.25 84 LYS A CA 1
ATOM 664 C C . LYS A 1 84 ? 16.830 -12.460 -33.252 1.00 85.25 84 LYS A C 1
ATOM 666 O O . LYS A 1 84 ? 16.881 -13.453 -33.974 1.00 85.25 84 LYS A O 1
ATOM 671 N N . LEU A 1 85 ? 17.889 -11.677 -33.041 1.00 84.81 85 LEU A N 1
ATOM 672 C CA . LEU A 1 85 ? 19.207 -11.975 -33.591 1.00 84.81 85 LEU A CA 1
ATOM 673 C C . LEU A 1 85 ? 19.913 -13.085 -32.791 1.00 84.81 85 LEU A C 1
ATOM 675 O O . LEU A 1 85 ? 19.710 -13.189 -31.581 1.00 84.81 85 LEU A O 1
ATOM 679 N N . PRO A 1 86 ? 20.777 -13.888 -33.441 1.00 88.06 86 PRO A N 1
ATOM 680 C CA . PRO A 1 86 ? 21.670 -14.819 -32.757 1.00 88.06 86 PRO A CA 1
ATOM 681 C C . PRO A 1 86 ? 22.563 -14.095 -31.736 1.00 88.06 86 PRO A C 1
ATOM 683 O O . PRO A 1 86 ? 22.944 -12.944 -31.984 1.00 88.06 86 PRO A O 1
ATOM 686 N N . PRO A 1 87 ? 22.960 -14.762 -30.638 1.00 80.25 87 PRO A N 1
ATOM 687 C CA . PRO A 1 87 ? 23.732 -14.142 -29.558 1.00 80.25 87 PRO A CA 1
ATOM 688 C C . PRO A 1 87 ? 25.060 -13.544 -30.048 1.00 80.25 87 PRO A C 1
ATOM 690 O O . PRO A 1 87 ? 25.449 -12.469 -29.608 1.00 80.25 87 PRO A O 1
ATOM 693 N N . GLU A 1 88 ? 25.705 -14.164 -31.037 1.00 85.44 88 GLU A N 1
ATOM 694 C CA . GLU A 1 88 ? 26.930 -13.653 -31.670 1.00 85.44 88 GLU A CA 1
ATOM 695 C C . GLU A 1 88 ? 26.730 -12.267 -32.303 1.00 85.44 88 GLU A C 1
ATOM 697 O O . GLU A 1 88 ? 27.553 -11.369 -32.138 1.00 85.44 88 GLU A O 1
ATOM 702 N N . LYS A 1 89 ? 25.595 -12.060 -32.984 1.00 80.00 89 LYS A N 1
ATOM 703 C CA . LYS A 1 89 ? 25.266 -10.780 -33.627 1.00 80.00 89 LYS A CA 1
ATOM 704 C C . LYS A 1 89 ? 24.840 -9.721 -32.611 1.00 80.00 89 LYS A C 1
ATOM 706 O O . LYS A 1 89 ? 25.079 -8.540 -32.836 1.00 80.00 89 LYS A O 1
ATOM 711 N N . GLN A 1 90 ? 24.221 -10.132 -31.504 1.00 82.44 90 GLN A N 1
ATOM 712 C CA . GLN A 1 90 ? 23.878 -9.232 -30.400 1.00 82.44 90 GLN A CA 1
ATOM 713 C C . GLN A 1 90 ? 25.133 -8.689 -29.719 1.00 82.44 90 GLN A C 1
ATOM 715 O O . GLN A 1 90 ? 25.230 -7.485 -29.499 1.00 82.44 90 GLN A O 1
ATOM 720 N N . LEU A 1 91 ? 26.103 -9.562 -29.435 1.00 81.25 91 LEU A N 1
ATOM 721 C CA . LEU A 1 91 ? 27.374 -9.174 -28.827 1.00 81.25 91 LEU A CA 1
ATOM 722 C C . LEU A 1 91 ? 28.173 -8.249 -29.748 1.00 81.25 91 LEU A C 1
ATOM 724 O O . LEU A 1 91 ? 28.601 -7.195 -29.296 1.00 81.25 91 LEU A O 1
ATOM 728 N N . ALA A 1 92 ? 28.276 -8.579 -31.040 1.00 83.06 92 ALA A N 1
ATOM 729 C CA . ALA A 1 92 ? 28.956 -7.731 -32.021 1.00 83.06 92 ALA A CA 1
ATOM 730 C C . ALA A 1 92 ? 28.334 -6.325 -32.141 1.00 83.06 92 ALA A C 1
ATOM 732 O O . ALA A 1 92 ? 29.045 -5.338 -32.324 1.00 83.06 92 ALA A O 1
ATOM 733 N N . LEU A 1 93 ? 27.004 -6.221 -32.029 1.00 81.25 93 LEU A N 1
ATOM 734 C CA . LEU A 1 93 ? 26.316 -4.929 -32.015 1.00 81.25 93 LEU A CA 1
ATOM 735 C C . LEU A 1 93 ? 26.592 -4.150 -30.731 1.00 81.25 93 LEU A C 1
ATOM 737 O O . LEU A 1 93 ? 26.795 -2.947 -30.804 1.00 81.25 93 LEU A O 1
ATOM 741 N N . LEU A 1 94 ? 26.617 -4.809 -29.573 1.00 80.75 94 LEU A N 1
ATOM 742 C CA . LEU A 1 94 ? 26.902 -4.145 -28.299 1.00 80.75 94 LEU A CA 1
ATOM 743 C C . LEU A 1 94 ? 28.348 -3.640 -28.222 1.00 80.75 94 LEU A C 1
ATOM 745 O O . LEU A 1 94 ? 28.565 -2.545 -27.717 1.00 80.75 94 LEU A O 1
ATOM 749 N N . THR A 1 95 ? 29.309 -4.372 -28.790 1.00 82.56 95 THR A N 1
ATOM 750 C CA . THR A 1 95 ? 30.718 -3.944 -28.867 1.00 82.56 95 THR A CA 1
ATOM 751 C C . THR A 1 95 ? 30.958 -2.768 -29.816 1.00 82.56 95 THR A C 1
ATOM 753 O O . THR A 1 95 ? 32.039 -2.198 -29.807 1.00 82.56 95 THR A O 1
ATOM 756 N N . LEU A 1 96 ? 29.983 -2.410 -30.661 1.00 82.44 96 LEU A N 1
ATOM 757 C CA . LEU A 1 96 ? 30.080 -1.252 -31.559 1.00 82.44 96 LEU A CA 1
ATOM 758 C C . LEU A 1 96 ? 29.750 0.076 -30.850 1.00 82.44 96 LEU A C 1
ATOM 760 O O . LEU A 1 96 ? 30.014 1.140 -31.402 1.00 82.44 96 LEU A O 1
ATOM 764 N N . PHE A 1 97 ? 29.129 0.013 -29.668 1.00 73.69 97 PHE A N 1
ATOM 765 C CA . PHE A 1 97 ? 28.691 1.180 -28.897 1.00 73.69 97 PHE A CA 1
ATOM 766 C C . PHE A 1 97 ? 29.602 1.500 -27.692 1.00 73.69 97 PHE A C 1
ATOM 768 O O . PHE A 1 97 ? 29.221 2.339 -26.873 1.00 73.69 97 PHE A O 1
ATOM 775 N N . GLU A 1 98 ? 30.771 0.852 -27.582 1.00 53.28 98 GLU A N 1
ATOM 776 C CA . GLU A 1 98 ? 31.902 1.305 -26.743 1.00 53.28 98 GLU A CA 1
ATOM 777 C C . GLU A 1 98 ? 32.776 2.312 -27.502 1.00 53.28 98 GLU A C 1
ATOM 779 O O . GLU A 1 98 ? 33.228 3.286 -26.857 1.00 53.28 98 GLU A O 1
#

Foldseek 3Di:
DPPPDPDDDDDDDPVVLVVLCVVCVVVVHDSVVSVVVVVCVVPDDPDPPDDPPPPDPDPDPDPCPPPNDDDDPVVVVVVVVLVPDDPVVNVVVVVVVD

Radius of gyration: 22.44 Å; chains: 1; bounding box: 47×33×55 Å